Protein AF-A0A846NIS6-F1 (afdb_monomer)

Mean predicted aligned error: 3.04 Å

Nearest PDB structures (foldseek):
  4qys-assembly1_B  TM=9.961E-01  e=1.103E-08  Saccharolobus solfataricus P2
  6hte-assembly1_D  TM=9.953E-01  e=1.533E-08  Saccharolobus solfataricus
  6hte-assembly1_B  TM=9.897E-01  e=1.435E-08  Saccharolobus solfataricus
  6hul-ass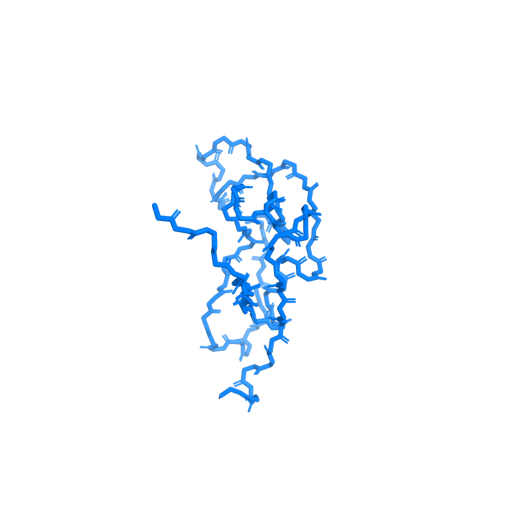embly1_B  TM=9.751E-01  e=1.749E-08  Saccharolobus solfataricus
  4qys-assembly1_A  TM=9.757E-01  e=4.117E-08  Saccharolobus solfataricus P2

Structure (mmCIF, N/CA/C/O backbone):
data_AF-A0A846NIS6-F1
#
_entry.id   AF-A0A846NIS6-F1
#
loop_
_atom_sit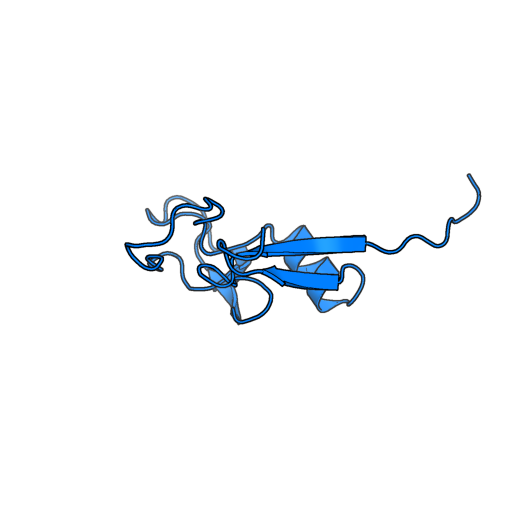e.group_PDB
_atom_site.id
_atom_site.type_symbol
_atom_site.label_atom_id
_atom_site.label_alt_id
_atom_site.label_comp_id
_atom_site.label_asym_id
_atom_site.label_entity_id
_atom_site.label_seq_id
_atom_site.pdbx_PDB_ins_code
_atom_site.Cartn_x
_atom_site.Cartn_y
_atom_site.Cartn_z
_atom_site.occupancy
_atom_site.B_iso_or_equiv
_atom_site.auth_seq_id
_atom_site.auth_comp_id
_atom_site.auth_asym_id
_atom_site.auth_atom_id
_atom_site.pdbx_PDB_model_num
ATOM 1 N N . LYS A 1 1 ? -19.820 20.271 18.301 1.00 68.44 1 LYS A N 1
ATOM 2 C CA . LYS A 1 1 ? -20.200 19.931 16.904 1.00 68.44 1 LYS A CA 1
ATOM 3 C C . LYS A 1 1 ? -20.940 18.600 16.946 1.00 68.44 1 LYS A C 1
ATOM 5 O O . LYS A 1 1 ? -20.418 17.697 17.583 1.00 68.44 1 LYS A O 1
ATOM 10 N N . ALA A 1 2 ? -22.135 18.499 16.358 1.00 75.06 2 ALA A N 1
ATOM 11 C CA . ALA A 1 2 ? -22.864 17.229 16.301 1.00 75.06 2 ALA A CA 1
ATOM 12 C C . ALA A 1 2 ? -22.089 16.195 15.452 1.00 75.06 2 ALA A C 1
ATOM 14 O O . ALA A 1 2 ? -21.413 16.611 14.501 1.00 75.06 2 ALA A O 1
ATOM 15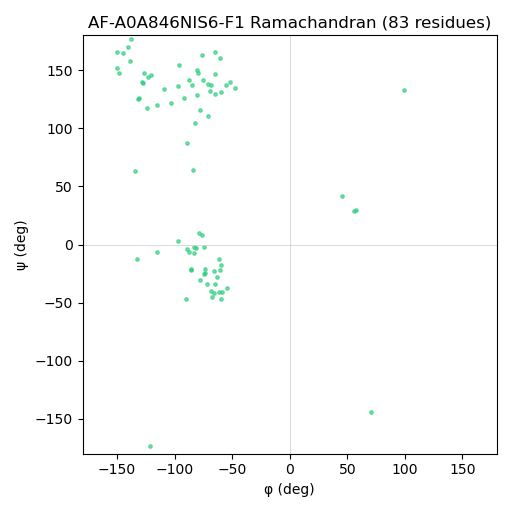 N N . PRO A 1 3 ? -22.159 14.890 15.777 1.00 82.12 3 PRO A N 1
ATOM 16 C CA . PRO A 1 3 ? -21.648 13.833 14.911 1.00 82.12 3 PRO A CA 1
ATOM 17 C C . PRO A 1 3 ? -22.280 13.948 13.521 1.00 82.12 3 PRO A C 1
ATOM 19 O O . PRO A 1 3 ? -23.478 14.205 13.406 1.00 82.12 3 PRO A O 1
ATOM 22 N N . LYS A 1 4 ? -21.476 13.785 12.470 1.00 89.50 4 LYS A N 1
ATOM 23 C CA . LYS A 1 4 ? -21.967 13.674 11.095 1.00 89.50 4 LYS A CA 1
ATOM 24 C C . LYS A 1 4 ? -21.771 12.240 10.643 1.00 89.50 4 LYS A C 1
ATOM 26 O O . LYS A 1 4 ? -20.686 11.694 10.838 1.00 89.50 4 LYS A O 1
ATOM 31 N N . ASP A 1 5 ? -22.799 11.672 10.032 1.00 91.75 5 ASP A N 1
ATOM 32 C CA . ASP A 1 5 ? -22.646 10.439 9.275 1.00 91.75 5 ASP A CA 1
ATOM 33 C C . ASP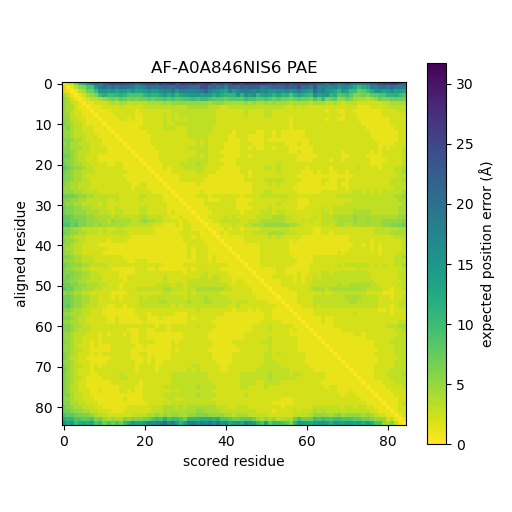 A 1 5 ? -21.860 10.763 7.997 1.00 91.75 5 ASP A C 1
ATOM 35 O O . ASP A 1 5 ? -22.311 11.543 7.155 1.00 91.75 5 ASP A O 1
ATOM 39 N N . VAL A 1 6 ? -20.620 10.281 7.924 1.00 94.38 6 VAL A N 1
ATOM 40 C CA . VAL A 1 6 ? -19.680 10.582 6.839 1.00 94.38 6 VAL A CA 1
ATOM 41 C C . VAL A 1 6 ? -19.081 9.279 6.348 1.00 94.38 6 VAL A C 1
ATOM 43 O O . VAL A 1 6 ? -18.478 8.529 7.114 1.00 94.38 6 VAL A O 1
ATOM 46 N N . ARG A 1 7 ? -19.191 9.052 5.040 1.00 95.19 7 ARG A N 1
ATOM 47 C CA . ARG A 1 7 ? -18.538 7.942 4.354 1.00 95.19 7 ARG A CA 1
ATOM 48 C C . ARG A 1 7 ? -17.179 8.384 3.819 1.00 95.19 7 ARG A C 1
ATOM 50 O O . ARG A 1 7 ? -17.100 9.347 3.060 1.00 95.19 7 ARG A O 1
ATOM 57 N N . PHE A 1 8 ? -16.129 7.649 4.173 1.00 97.69 8 PHE A N 1
ATOM 58 C CA . PHE A 1 8 ? -14.780 7.858 3.649 1.00 97.69 8 PHE A CA 1
ATOM 59 C C . PHE A 1 8 ? -14.452 6.796 2.600 1.00 97.69 8 PHE A C 1
ATOM 61 O O . PHE A 1 8 ? -14.473 5.602 2.900 1.00 97.69 8 PHE A O 1
ATOM 68 N N . LEU A 1 9 ? -14.128 7.243 1.386 1.00 97.75 9 LEU A N 1
ATOM 69 C CA . LEU A 1 9 ? -13.707 6.397 0.273 1.00 97.75 9 LEU A CA 1
ATOM 70 C C . LEU A 1 9 ? -12.340 6.868 -0.235 1.00 97.75 9 LEU A C 1
ATOM 72 O O . LEU A 1 9 ? -12.209 7.995 -0.708 1.00 97.75 9 LEU A O 1
ATOM 76 N N . ALA A 1 10 ? -11.340 5.999 -0.136 1.00 97.75 10 ALA A N 1
ATOM 77 C CA . ALA A 1 10 ? -10.024 6.167 -0.731 1.00 97.75 10 ALA A CA 1
ATOM 78 C C . ALA A 1 10 ? -9.941 5.430 -2.076 1.00 97.75 10 ALA A C 1
ATOM 80 O O . ALA A 1 10 ? -10.644 4.441 -2.315 1.00 97.75 10 ALA A O 1
ATOM 81 N N . THR A 1 11 ? -9.056 5.900 -2.951 1.00 97.38 11 THR A N 1
ATOM 82 C CA . THR A 1 11 ? -8.798 5.285 -4.252 1.00 97.38 11 THR A CA 1
ATOM 83 C C . THR A 1 11 ? -7.316 4.994 -4.434 1.00 97.38 11 THR A C 1
ATOM 85 O O . THR A 1 11 ? -6.456 5.703 -3.914 1.00 97.38 11 THR A O 1
ATOM 88 N N . GLU A 1 12 ? -7.021 3.926 -5.165 1.00 97.81 12 GLU A N 1
ATOM 89 C CA . GLU A 1 12 ? -5.666 3.523 -5.540 1.00 97.81 12 GLU A CA 1
ATOM 90 C C . GLU A 1 12 ? -5.640 3.012 -6.988 1.00 97.81 12 GLU A C 1
ATOM 92 O O . GLU A 1 12 ? -6.685 2.813 -7.613 1.00 97.81 12 GLU A O 1
ATOM 97 N N . ALA A 1 13 ? -4.448 2.803 -7.545 1.00 97.88 13 ALA A N 1
ATOM 98 C CA . ALA A 1 13 ? -4.303 2.246 -8.886 1.00 97.88 13 ALA A CA 1
ATOM 99 C C . ALA A 1 13 ? -4.348 0.714 -8.837 1.00 97.88 13 ALA A C 1
ATOM 101 O O . ALA A 1 13 ? -3.659 0.099 -8.026 1.00 97.88 13 ALA A O 1
ATOM 102 N N . THR A 1 14 ? -5.051 0.066 -9.769 1.00 97.88 14 THR A N 1
ATOM 103 C CA . THR A 1 14 ? -4.996 -1.405 -9.911 1.00 97.88 14 THR A CA 1
ATOM 104 C C . THR A 1 14 ? -3.592 -1.923 -10.227 1.00 97.88 14 THR A C 1
ATOM 106 O O . THR A 1 14 ? -3.301 -3.085 -9.950 1.00 97.88 14 THR A O 1
ATOM 109 N N . ALA A 1 15 ? -2.720 -1.065 -10.768 1.00 97.88 15 ALA A N 1
ATOM 110 C CA . ALA A 1 15 ? -1.306 -1.339 -11.003 1.00 97.88 15 ALA A CA 1
ATOM 111 C C . ALA A 1 15 ? -0.451 -1.317 -9.721 1.00 97.88 15 ALA A C 1
ATOM 113 O O . ALA A 1 15 ? 0.589 -1.966 -9.690 1.00 97.88 15 ALA A O 1
ATOM 114 N N . CYS A 1 16 ? -0.879 -0.588 -8.681 1.00 98.19 16 CYS A N 1
ATOM 115 C CA . CYS A 1 16 ? -0.214 -0.492 -7.374 1.00 98.19 16 CYS A CA 1
ATOM 116 C C . CYS A 1 16 ? -1.244 -0.636 -6.225 1.00 98.19 16 CYS A C 1
ATOM 118 O O . CYS A 1 16 ? -1.460 0.314 -5.472 1.00 98.19 16 CYS A O 1
ATOM 120 N N . PRO A 1 17 ? -1.925 -1.793 -6.097 1.00 98.00 17 PRO A N 1
ATOM 121 C CA . PRO A 1 17 ? -3.075 -1.967 -5.206 1.00 98.00 17 PRO A CA 1
ATOM 122 C C . PRO A 1 17 ? -2.661 -2.286 -3.757 1.00 98.00 17 PRO A C 1
ATOM 124 O O . PRO A 1 17 ? -2.895 -3.392 -3.253 1.00 98.00 17 PRO A O 1
ATOM 127 N N . SER A 1 18 ? -1.983 -1.346 -3.095 1.00 98.12 18 SER A N 1
ATOM 128 C CA . SER A 1 18 ? -1.343 -1.580 -1.799 1.00 98.12 18 SER A CA 1
ATOM 129 C C . SER A 1 18 ? -2.324 -1.896 -0.676 1.00 98.12 18 SER A C 1
ATOM 131 O O . SER A 1 18 ? -2.000 -2.742 0.150 1.00 98.12 18 SER A O 1
ATOM 133 N N . ILE A 1 19 ? -3.535 -1.333 -0.661 1.00 97.88 19 ILE A N 1
ATOM 134 C CA . ILE A 1 19 ? -4.555 -1.676 0.342 1.00 97.88 19 ILE A CA 1
ATOM 135 C C . ILE A 1 19 ? -5.433 -2.841 -0.115 1.00 97.88 19 ILE A C 1
ATOM 137 O O . ILE A 1 19 ? -5.682 -3.757 0.664 1.00 97.88 19 ILE A O 1
ATOM 141 N N . THR A 1 20 ? -5.939 -2.821 -1.353 1.00 97.81 20 THR A N 1
ATOM 142 C CA . THR A 1 20 ? -6.935 -3.818 -1.791 1.00 97.81 20 THR A CA 1
ATOM 143 C C . THR A 1 20 ? -6.341 -5.203 -2.035 1.00 97.81 20 THR A C 1
ATOM 145 O O . THR A 1 20 ? -7.083 -6.186 -2.010 1.00 97.81 20 THR A O 1
ATOM 148 N N . LYS A 1 21 ? -5.022 -5.303 -2.263 1.00 97.50 21 LYS A N 1
ATOM 149 C CA . LYS A 1 21 ? -4.319 -6.583 -2.464 1.00 97.50 21 LYS A CA 1
ATOM 150 C C . LYS A 1 21 ? -3.027 -6.740 -1.657 1.00 97.50 21 LYS A C 1
ATOM 152 O O . LYS A 1 21 ? -2.501 -7.850 -1.612 1.00 97.50 21 LYS A O 1
ATOM 157 N N . GLY A 1 22 ? -2.496 -5.676 -1.056 1.00 97.69 22 GLY A N 1
ATOM 158 C CA . GLY A 1 22 ? -1.275 -5.757 -0.255 1.00 97.69 22 GLY A CA 1
ATOM 159 C C . GLY A 1 22 ? -1.493 -6.368 1.130 1.00 97.69 22 GLY A C 1
ATOM 160 O O . GLY A 1 22 ? -2.609 -6.464 1.643 1.00 97.69 22 GLY A O 1
ATOM 161 N N . ALA A 1 23 ? -0.396 -6.793 1.753 1.00 98.19 23 ALA A N 1
ATOM 162 C CA . ALA A 1 23 ? -0.410 -7.406 3.076 1.00 98.19 23 ALA A CA 1
ATOM 163 C C . ALA A 1 23 ? -0.311 -6.342 4.179 1.00 98.19 23 ALA A C 1
ATOM 165 O O . ALA A 1 23 ? 0.454 -5.390 4.054 1.00 98.19 23 ALA A O 1
ATOM 166 N N . TYR A 1 24 ? -1.034 -6.520 5.290 1.00 98.44 24 TYR A N 1
ATOM 167 C CA . TYR A 1 24 ? -0.913 -5.658 6.473 1.00 98.44 24 TYR A CA 1
ATOM 168 C C . TYR A 1 24 ? 0.159 -6.187 7.438 1.00 98.44 24 TYR A C 1
ATOM 170 O O . TYR A 1 24 ? -0.138 -6.960 8.355 1.00 98.44 24 TYR A O 1
ATOM 178 N N . ILE A 1 25 ? 1.410 -5.778 7.225 1.00 98.56 25 ILE A N 1
ATOM 179 C CA . ILE A 1 25 ? 2.601 -6.272 7.936 1.00 98.56 25 ILE A CA 1
ATOM 180 C C . ILE A 1 25 ? 3.552 -5.120 8.297 1.00 98.56 25 ILE A C 1
ATOM 182 O O . ILE A 1 25 ? 3.283 -3.960 7.992 1.00 98.56 25 ILE A O 1
ATOM 186 N N . TYR A 1 26 ? 4.644 -5.422 9.002 1.00 98.62 26 TYR A N 1
ATOM 187 C CA . TYR A 1 26 ? 5.747 -4.473 9.163 1.00 98.62 26 TYR A CA 1
ATOM 188 C C . TYR A 1 26 ? 6.634 -4.498 7.918 1.00 98.62 26 TYR A C 1
ATOM 190 O O . TYR A 1 26 ? 7.060 -5.573 7.505 1.00 98.62 26 TYR A O 1
ATOM 198 N N . ASP A 1 27 ? 6.913 -3.327 7.352 1.00 98.62 27 ASP A N 1
ATOM 199 C CA . ASP A 1 27 ? 7.764 -3.163 6.170 1.00 98.62 27 ASP A CA 1
ATOM 200 C C . ASP A 1 27 ? 8.482 -1.804 6.202 1.00 98.62 27 ASP A C 1
ATOM 202 O O . ASP A 1 27 ? 8.123 -0.928 6.995 1.00 98.62 27 ASP A O 1
ATOM 206 N N . HIS A 1 28 ? 9.507 -1.623 5.371 1.00 98.31 28 HIS A N 1
ATOM 207 C CA . HIS A 1 28 ? 10.222 -0.352 5.270 1.00 98.31 28 HIS A CA 1
ATOM 208 C C . HIS A 1 28 ? 9.355 0.715 4.588 1.00 98.31 28 HIS A C 1
ATOM 210 O O . HIS A 1 28 ? 8.687 0.460 3.582 1.00 98.31 28 HIS A O 1
ATOM 216 N N . GLY A 1 29 ? 9.389 1.937 5.124 1.00 96.81 29 GLY A N 1
ATOM 217 C CA . GLY A 1 29 ? 8.717 3.108 4.552 1.00 96.81 29 GLY A CA 1
ATOM 218 C C . GLY A 1 29 ? 9.420 3.680 3.316 1.00 96.81 29 GLY A C 1
ATOM 219 O O . GLY A 1 29 ? 8.941 4.627 2.701 1.00 96.81 29 GLY A O 1
ATOM 220 N N . ASP A 1 30 ? 10.548 3.126 2.907 1.00 97.62 30 ASP A N 1
ATOM 221 C CA . ASP A 1 30 ? 11.266 3.535 1.712 1.00 97.62 30 ASP A CA 1
ATOM 222 C C . ASP A 1 30 ? 12.020 2.349 1.122 1.00 97.62 30 ASP A C 1
ATOM 224 O O . ASP A 1 30 ? 12.445 1.438 1.833 1.00 97.62 30 ASP A O 1
ATOM 228 N N 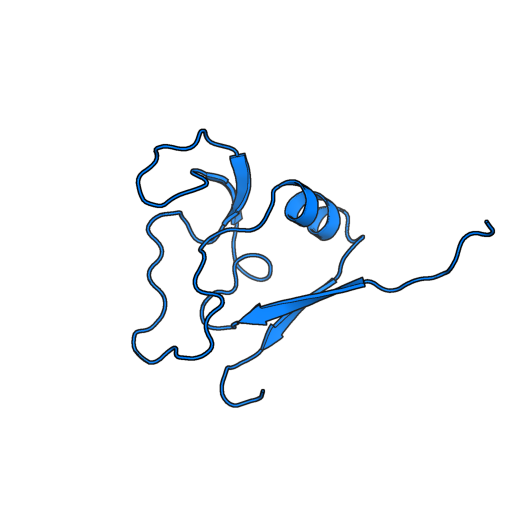. THR A 1 31 ? 12.227 2.383 -0.190 1.00 97.69 31 THR A N 1
ATOM 229 C CA . THR A 1 31 ? 12.962 1.337 -0.907 1.00 97.69 31 THR A CA 1
ATOM 230 C C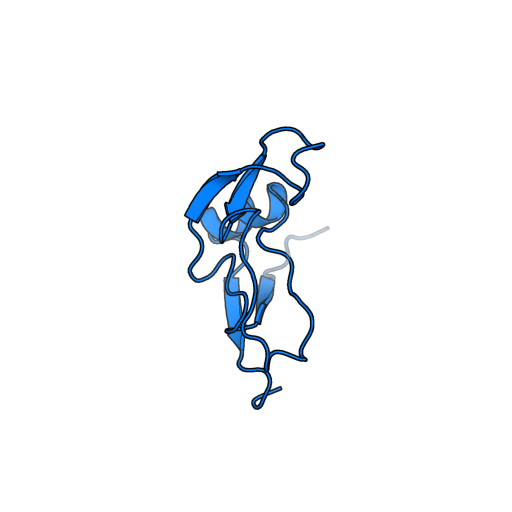 . THR A 1 31 ? 14.425 1.239 -0.466 1.00 97.69 31 THR A C 1
ATOM 232 O O . THR A 1 31 ? 14.998 0.155 -0.516 1.00 97.69 31 THR A O 1
ATOM 235 N N . ALA A 1 32 ? 15.031 2.336 0.004 1.00 98.06 32 ALA A N 1
ATOM 236 C CA . ALA A 1 32 ? 16.418 2.347 0.469 1.00 98.06 32 ALA A CA 1
ATOM 237 C C . ALA A 1 32 ? 16.586 1.841 1.915 1.00 98.06 32 ALA A C 1
ATOM 239 O O . ALA A 1 32 ? 17.718 1.722 2.382 1.00 98.06 32 ALA A O 1
ATOM 240 N N . ARG A 1 33 ? 15.486 1.504 2.607 1.00 97.38 33 ARG A N 1
ATOM 241 C CA . ARG A 1 33 ? 15.469 0.991 3.987 1.00 97.38 33 ARG A CA 1
ATOM 242 C C . ARG A 1 33 ? 16.140 1.929 4.997 1.00 97.38 33 ARG A C 1
ATOM 244 O O . ARG A 1 33 ? 16.684 1.480 6.004 1.00 97.38 33 ARG A O 1
ATOM 251 N N . ILE A 1 34 ? 16.101 3.233 4.733 1.00 97.88 34 ILE A N 1
ATOM 252 C CA . ILE A 1 34 ? 16.621 4.265 5.639 1.00 97.88 34 ILE A CA 1
ATOM 253 C C . ILE A 1 34 ? 15.619 4.509 6.777 1.00 97.88 34 ILE A C 1
ATOM 255 O O . ILE A 1 34 ? 15.997 4.833 7.903 1.00 97.88 34 ILE A O 1
ATOM 259 N N . THR A 1 35 ? 14.328 4.333 6.496 1.00 95.81 35 THR A N 1
ATOM 260 C CA . THR A 1 35 ? 13.250 4.417 7.480 1.00 95.81 35 THR A CA 1
ATOM 261 C C . THR A 1 35 ? 13.117 3.118 8.287 1.00 95.81 35 THR A C 1
ATOM 263 O O . THR A 1 35 ? 13.397 2.021 7.782 1.00 95.81 35 THR A O 1
ATOM 266 N N . PRO A 1 36 ? 12.661 3.211 9.553 1.00 96.62 36 PRO A N 1
ATOM 267 C CA . PRO A 1 36 ? 12.364 2.033 10.356 1.00 96.62 36 PRO A CA 1
ATOM 268 C C . PRO A 1 36 ? 11.195 1.235 9.768 1.00 96.62 36 PRO A C 1
ATOM 270 O O . PRO A 1 36 ? 10.414 1.732 8.954 1.00 96.62 36 PRO A O 1
ATOM 273 N N . LEU A 1 37 ? 11.035 0.002 10.248 1.00 98.19 37 LEU A N 1
ATOM 274 C CA . LEU A 1 37 ? 9.861 -0.803 9.932 1.00 98.19 37 LEU A CA 1
ATOM 275 C C . LEU A 1 37 ? 8.596 -0.164 10.513 1.00 98.19 37 LEU A C 1
ATOM 277 O O . LEU A 1 37 ? 8.516 0.122 11.710 1.00 98.19 37 LEU A O 1
ATOM 281 N N . VAL A 1 38 ? 7.576 -0.008 9.675 1.00 98.12 38 VAL A N 1
ATOM 282 C CA . VAL A 1 38 ? 6.265 0.526 10.052 1.00 98.12 38 VAL A CA 1
ATOM 283 C C . VAL A 1 38 ? 5.165 -0.471 9.709 1.00 98.12 38 VAL A C 1
ATOM 285 O O . VAL A 1 38 ? 5.242 -1.178 8.709 1.00 98.12 38 VAL A O 1
ATOM 288 N N . LYS A 1 39 ? 4.125 -0.547 10.548 1.00 98.56 39 LYS A N 1
ATOM 289 C CA . LYS A 1 39 ? 2.996 -1.459 10.326 1.00 98.56 39 LYS A CA 1
ATOM 290 C C . LYS A 1 39 ? 2.006 -0.843 9.343 1.00 98.56 39 LYS A C 1
ATOM 292 O O . LYS A 1 39 ? 1.244 0.049 9.720 1.00 98.56 39 LYS A O 1
ATOM 297 N N . MET A 1 40 ? 2.002 -1.317 8.104 1.00 98.75 40 MET A N 1
ATOM 298 C CA . MET A 1 40 ? 1.175 -0.769 7.031 1.00 98.75 40 MET A CA 1
ATOM 299 C C . MET A 1 40 ? 0.682 -1.840 6.062 1.00 98.75 40 MET A C 1
ATOM 301 O O . MET A 1 40 ? 1.189 -2.958 6.047 1.00 98.75 40 MET A O 1
ATOM 305 N N . HIS A 1 41 ? -0.318 -1.495 5.251 1.00 98.81 41 HIS A N 1
ATOM 306 C CA . HIS A 1 41 ? -0.579 -2.239 4.024 1.00 98.81 41 HIS A CA 1
ATOM 307 C C . HIS A 1 41 ? 0.558 -1.977 3.034 1.00 98.81 41 HIS A C 1
ATOM 309 O O . HIS A 1 41 ? 0.949 -0.822 2.847 1.00 98.81 41 HIS A O 1
ATOM 315 N N . THR A 1 42 ? 1.101 -3.037 2.440 1.00 98.75 42 THR A N 1
ATOM 316 C CA . THR A 1 42 ? 2.267 -2.966 1.555 1.00 98.75 42 THR A CA 1
ATOM 317 C C . THR A 1 42 ? 2.227 -4.030 0.454 1.00 98.75 42 THR A C 1
ATOM 319 O O . THR A 1 42 ? 1.747 -5.146 0.662 1.00 98.75 42 THR A O 1
ATOM 322 N N . LEU A 1 43 ? 2.771 -3.686 -0.714 1.00 98.62 43 LEU A N 1
ATOM 323 C CA . LEU A 1 43 ? 3.136 -4.611 -1.796 1.00 98.62 43 LEU A CA 1
ATOM 324 C C . LEU A 1 43 ? 4.580 -5.137 -1.657 1.00 98.62 43 LEU A C 1
ATOM 326 O O . LEU A 1 43 ? 5.004 -5.974 -2.450 1.00 98.62 43 LEU A O 1
ATOM 330 N N . GLY A 1 44 ? 5.315 -4.646 -0.654 1.00 98.31 44 GLY A N 1
ATOM 331 C CA . GLY A 1 44 ? 6.752 -4.828 -0.448 1.00 98.31 44 GLY A CA 1
ATOM 332 C C . GLY A 1 44 ? 7.548 -3.609 -0.926 1.00 98.31 44 GLY A C 1
ATOM 333 O O . GLY A 1 44 ? 7.333 -3.130 -2.034 1.00 98.31 44 GLY A O 1
ATOM 334 N N . HIS A 1 45 ? 8.492 -3.107 -0.12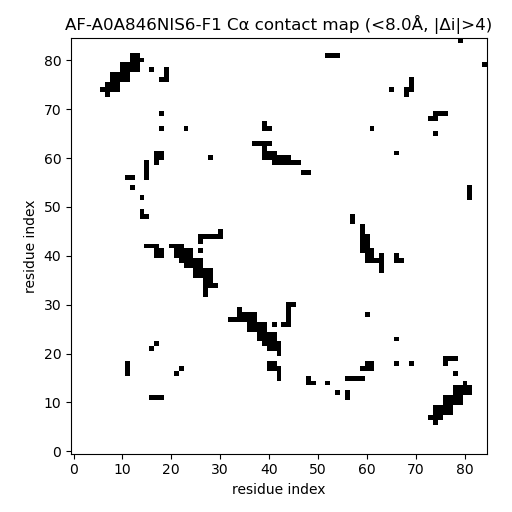6 1.00 98.12 45 HIS A N 1
ATOM 335 C CA . HIS A 1 45 ? 9.315 -1.923 -0.455 1.00 98.12 45 HIS A CA 1
ATOM 336 C C . HIS A 1 45 ? 10.197 -2.038 -1.712 1.00 98.12 45 HIS A C 1
ATOM 338 O O . HIS A 1 45 ? 10.708 -1.025 -2.195 1.00 98.12 45 HIS A O 1
ATOM 344 N N . GLU A 1 46 ? 10.350 -3.244 -2.260 1.00 98.00 46 GLU A N 1
ATOM 345 C CA . GLU A 1 46 ? 11.035 -3.525 -3.531 1.00 98.00 46 GLU A CA 1
ATOM 346 C C . GLU A 1 46 ? 10.063 -3.653 -4.718 1.00 98.00 46 GLU A C 1
ATOM 348 O O . GLU A 1 46 ? 10.481 -3.961 -5.832 1.00 98.00 46 GLU A O 1
ATOM 353 N N . PHE A 1 47 ? 8.762 -3.441 -4.498 1.00 98.38 47 PHE A N 1
ATOM 354 C CA . PHE A 1 47 ? 7.744 -3.539 -5.537 1.00 98.38 47 PHE A CA 1
ATOM 355 C C . PHE A 1 47 ? 8.008 -2.545 -6.674 1.00 98.38 47 PHE A C 1
ATOM 357 O O . PHE A 1 47 ? 8.181 -1.344 -6.456 1.00 98.38 47 PHE A O 1
ATOM 364 N N . ILE A 1 48 ? 7.964 -3.052 -7.906 1.00 97.94 48 ILE A N 1
ATOM 365 C CA . ILE A 1 48 ? 8.076 -2.258 -9.128 1.00 97.94 48 ILE A CA 1
ATOM 366 C C . ILE A 1 48 ? 6.744 -2.367 -9.884 1.00 97.94 48 ILE A C 1
ATOM 368 O O . ILE A 1 48 ? 6.352 -3.475 -10.259 1.00 97.94 48 ILE A O 1
ATOM 372 N N . PRO A 1 49 ? 6.042 -1.247 -10.135 1.00 97.38 49 PRO A N 1
ATOM 373 C CA . PRO A 1 49 ? 4.818 -1.252 -10.929 1.00 97.38 49 PRO A CA 1
ATOM 374 C C . PRO A 1 49 ? 5.042 -1.746 -12.370 1.00 97.38 49 PRO A C 1
ATOM 376 O O . PRO A 1 49 ? 6.159 -1.651 -12.886 1.00 97.38 49 PRO A O 1
ATOM 379 N N . PRO A 1 50 ? 3.982 -2.185 -13.076 1.00 97.06 50 PRO A N 1
ATOM 380 C CA . PRO A 1 50 ? 4.055 -2.488 -14.504 1.00 97.06 50 PRO A CA 1
ATOM 381 C C . PRO A 1 50 ? 4.662 -1.326 -15.317 1.00 97.06 50 PRO A C 1
ATOM 383 O O . PRO A 1 50 ? 4.304 -0.173 -15.077 1.00 97.06 50 PRO A O 1
ATOM 386 N N . PRO A 1 51 ? 5.513 -1.591 -16.326 1.00 97.44 51 PRO A N 1
ATOM 387 C CA . PRO A 1 51 ? 6.230 -0.543 -17.066 1.00 97.44 51 PRO A CA 1
ATOM 388 C C . PRO A 1 51 ? 5.313 0.374 -17.888 1.00 97.44 51 PRO A C 1
ATOM 390 O O . PRO A 1 51 ? 5.674 1.504 -18.192 1.00 97.44 51 PRO A O 1
ATOM 393 N N . ILE A 1 52 ? 4.117 -0.105 -18.234 1.00 97.00 52 ILE A N 1
ATOM 394 C CA . ILE A 1 52 ? 3.085 0.661 -18.949 1.00 97.00 52 ILE A CA 1
ATOM 395 C C . ILE A 1 52 ? 2.236 1.548 -18.023 1.00 97.00 52 ILE A C 1
ATOM 397 O O . ILE A 1 52 ? 1.310 2.215 -18.483 1.00 97.00 52 ILE A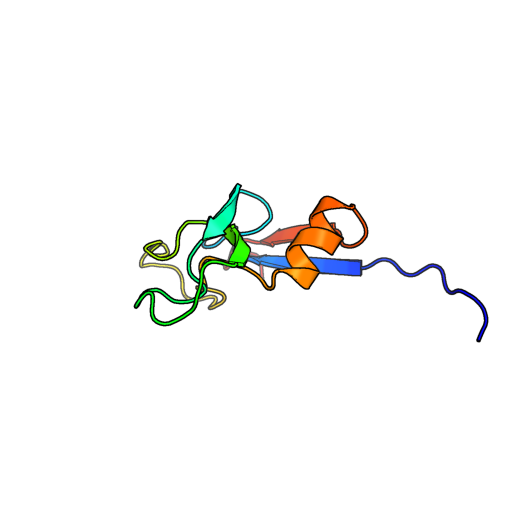 O 1
ATOM 401 N N . HIS A 1 53 ? 2.479 1.514 -16.712 1.00 97.31 53 HIS A N 1
ATOM 402 C CA . HIS A 1 53 ? 1.713 2.299 -15.752 1.00 97.31 53 HIS A CA 1
ATOM 403 C C . HIS A 1 53 ? 2.174 3.759 -15.748 1.00 97.31 53 HIS A C 1
ATOM 405 O O . HIS A 1 53 ? 3.304 4.064 -15.366 1.00 97.31 53 HIS A O 1
ATOM 411 N N . ALA A 1 54 ? 1.277 4.662 -16.138 1.00 96.75 54 ALA A N 1
ATOM 412 C CA . ALA A 1 54 ? 1.509 6.102 -16.233 1.00 96.75 54 ALA A CA 1
ATOM 413 C C . ALA A 1 54 ? 0.655 6.920 -15.242 1.00 96.75 54 ALA A C 1
ATOM 415 O O . ALA A 1 54 ? 0.875 8.118 -15.090 1.00 96.75 54 ALA A O 1
ATOM 416 N N . GLY A 1 55 ? -0.278 6.288 -14.517 1.00 95.44 55 GLY A N 1
ATOM 417 C CA . GLY A 1 55 ? -1.218 6.963 -13.607 1.00 95.44 55 GLY A CA 1
ATOM 418 C C . GLY A 1 55 ? -0.649 7.436 -12.258 1.00 95.44 55 GLY A C 1
ATOM 419 O O . GLY A 1 55 ? -1.407 7.835 -11.378 1.00 95.44 55 GLY A O 1
ATOM 420 N N . GLY A 1 56 ? 0.668 7.369 -12.037 1.00 96.25 56 GLY A N 1
ATOM 421 C CA . GLY A 1 56 ? 1.271 7.736 -10.750 1.00 96.25 56 GLY A CA 1
ATOM 422 C C . GLY A 1 56 ? 0.947 6.733 -9.635 1.00 96.25 56 GLY A C 1
ATOM 423 O O . GLY A 1 56 ? 0.939 5.534 -9.883 1.00 96.25 56 GLY A O 1
ATOM 424 N N . LEU A 1 57 ? 0.757 7.197 -8.391 1.00 97.38 57 LEU A N 1
ATOM 425 C CA . LEU A 1 57 ? 0.440 6.349 -7.219 1.00 97.38 57 LEU A CA 1
ATOM 426 C C . LEU A 1 57 ? 1.305 5.074 -7.107 1.00 97.38 57 LEU A C 1
ATOM 428 O O . LEU A 1 57 ? 0.811 3.993 -6.815 1.00 97.38 57 LEU A O 1
ATOM 432 N N . ARG A 1 58 ? 2.609 5.207 -7.377 1.00 98.12 58 ARG A N 1
ATOM 433 C CA . ARG A 1 58 ? 3.552 4.079 -7.508 1.00 98.12 58 ARG A CA 1
ATOM 434 C C . ARG A 1 58 ? 4.110 3.554 -6.188 1.00 98.12 58 ARG A C 1
ATOM 436 O O . ARG A 1 58 ? 4.865 2.590 -6.187 1.00 98.12 58 ARG A O 1
ATOM 443 N N . TYR A 1 59 ? 3.825 4.247 -5.093 1.00 98.25 59 TYR A N 1
ATOM 444 C CA . TYR A 1 59 ? 4.394 3.926 -3.795 1.00 98.25 59 TYR A CA 1
ATOM 445 C C . TYR A 1 59 ? 3.832 2.593 -3.284 1.00 98.25 59 TYR A C 1
ATOM 447 O O . TYR A 1 59 ? 2.642 2.313 -3.421 1.00 98.25 59 TYR A O 1
ATOM 455 N N . HIS A 1 60 ? 4.704 1.753 -2.731 1.00 98.38 60 HIS A N 1
ATOM 456 C CA . HIS A 1 60 ? 4.402 0.356 -2.411 1.00 98.38 60 HIS A CA 1
ATOM 457 C C . HIS A 1 60 ? 3.498 0.184 -1.192 1.00 98.38 60 HIS A C 1
ATOM 459 O O . HIS A 1 60 ? 2.847 -0.850 -1.058 1.00 98.38 60 HIS A O 1
ATOM 465 N N . GLY A 1 61 ? 3.493 1.169 -0.294 1.00 97.75 61 GLY A N 1
ATOM 466 C CA . GLY A 1 61 ? 2.779 1.123 0.974 1.00 97.75 61 GLY A CA 1
ATOM 467 C C . GLY A 1 61 ? 1.761 2.244 1.133 1.00 97.75 61 GLY A C 1
ATOM 468 O O . GLY A 1 61 ? 1.519 3.041 0.229 1.00 97.75 61 GLY A O 1
ATOM 469 N N . ILE A 1 62 ? 1.172 2.333 2.319 1.00 98.25 62 ILE A N 1
ATOM 470 C CA . ILE A 1 62 ? 0.320 3.458 2.704 1.00 98.25 62 ILE A CA 1
ATOM 471 C C . ILE A 1 62 ? 0.603 3.856 4.150 1.00 98.25 62 ILE A C 1
ATOM 473 O O . ILE A 1 62 ? 1.088 3.055 4.943 1.00 98.25 62 ILE A O 1
ATOM 477 N N . ALA A 1 63 ? 0.278 5.092 4.526 1.00 98.25 63 ALA A N 1
ATOM 478 C CA . ALA A 1 63 ? 0.458 5.568 5.894 1.00 98.25 63 ALA A CA 1
ATOM 479 C C . ALA A 1 63 ? -0.085 4.555 6.938 1.00 98.25 63 ALA A C 1
ATOM 481 O O . ALA A 1 63 ? -1.212 4.063 6.784 1.00 98.25 63 ALA A O 1
ATOM 482 N N . PRO A 1 64 ? 0.656 4.263 8.027 1.00 98.31 64 PRO A N 1
ATOM 483 C CA . PRO A 1 64 ? 0.214 3.330 9.069 1.00 98.31 64 PRO A CA 1
ATOM 484 C C . PRO A 1 64 ? -1.154 3.677 9.668 1.00 98.31 64 PRO A C 1
ATOM 486 O O . PRO A 1 64 ? -1.974 2.795 9.923 1.00 98.31 64 PRO A O 1
ATOM 489 N N . THR A 1 65 ? -1.434 4.973 9.834 1.00 98.56 65 THR A N 1
ATOM 490 C CA . THR A 1 65 ? -2.716 5.489 10.334 1.00 98.56 65 THR A CA 1
ATOM 491 C C . THR A 1 65 ? -3.869 5.205 9.371 1.00 98.56 65 THR A C 1
ATOM 493 O O . THR A 1 65 ? -4.936 4.778 9.803 1.00 98.56 65 THR A O 1
ATOM 496 N N . LEU A 1 66 ? -3.664 5.365 8.061 1.00 98.19 66 LEU A N 1
ATOM 497 C CA . LEU A 1 66 ? -4.684 5.021 7.069 1.00 98.19 66 LEU A CA 1
ATOM 498 C C . LEU A 1 66 ? -4.853 3.502 6.944 1.00 98.19 66 LEU A C 1
ATOM 500 O O . LEU A 1 66 ? -5.971 3.019 6.788 1.00 98.19 66 LEU A O 1
ATOM 504 N N . SER A 1 67 ? -3.764 2.745 7.100 1.00 98.38 67 SER A N 1
ATOM 505 C CA . SER A 1 67 ? -3.810 1.284 7.114 1.00 98.38 67 SER A CA 1
ATOM 506 C C . SER A 1 67 ? -4.696 0.749 8.235 1.00 98.38 67 SER A C 1
ATOM 508 O O . SER A 1 67 ? -5.534 -0.114 7.984 1.00 98.38 67 SER A O 1
ATOM 510 N N . ILE A 1 68 ? -4.546 1.267 9.461 1.00 98.44 68 ILE A N 1
ATOM 511 C CA . ILE A 1 68 ? -5.400 0.840 10.574 1.00 98.44 68 ILE A CA 1
ATOM 512 C C . ILE A 1 68 ? -6.846 1.304 10.376 1.00 98.44 68 ILE A C 1
ATOM 514 O O . ILE A 1 68 ? -7.756 0.519 10.597 1.00 98.44 68 ILE A O 1
ATOM 518 N N . LEU A 1 69 ? -7.086 2.521 9.876 1.00 98.38 69 LEU A N 1
ATOM 519 C CA . LEU A 1 69 ? -8.449 2.990 9.599 1.00 98.38 69 LEU A CA 1
ATOM 520 C C . LEU A 1 69 ? -9.162 2.133 8.545 1.00 98.38 69 LEU A C 1
ATOM 522 O O . LEU A 1 69 ? -10.340 1.820 8.712 1.00 98.38 69 LEU A O 1
ATOM 526 N N . ASN A 1 70 ? -8.465 1.728 7.483 1.00 98.31 70 ASN A N 1
ATOM 527 C CA . ASN A 1 70 ? -9.026 0.824 6.486 1.00 98.31 70 ASN A CA 1
ATOM 528 C C . ASN A 1 70 ? -9.271 -0.580 7.063 1.00 98.31 70 ASN A C 1
ATOM 530 O O . ASN A 1 70 ? -10.365 -1.121 6.905 1.00 98.31 70 ASN A O 1
ATOM 534 N N . LYS A 1 71 ? -8.307 -1.130 7.814 1.00 97.69 71 LYS A N 1
ATOM 535 C CA . LYS A 1 71 ? -8.443 -2.435 8.481 1.00 97.69 71 LYS A CA 1
ATOM 536 C C . LYS A 1 71 ? -9.628 -2.478 9.453 1.00 97.69 71 LYS A C 1
ATOM 538 O O . LYS A 1 71 ? -10.369 -3.456 9.477 1.00 97.69 71 LYS A O 1
ATOM 543 N N . GLU A 1 72 ? -9.837 -1.398 10.202 1.00 98.00 72 GLU A N 1
ATOM 544 C CA . GLU A 1 72 ? -10.973 -1.205 11.116 1.00 98.00 72 GLU A CA 1
ATOM 545 C C . GLU A 1 72 ? -12.269 -0.794 10.389 1.00 98.00 72 GLU A C 1
ATOM 547 O O . GLU A 1 72 ? -13.252 -0.404 11.025 1.00 98.00 72 GLU A O 1
ATOM 552 N N . LYS A 1 73 ? -12.285 -0.857 9.048 1.00 96.69 73 LYS A N 1
ATOM 553 C CA . LYS A 1 73 ? -13.433 -0.547 8.181 1.00 96.69 73 LYS A CA 1
ATOM 554 C C . LYS A 1 73 ? -14.003 0.861 8.398 1.00 96.69 73 LYS A C 1
ATOM 556 O O . LYS A 1 73 ? -15.192 1.094 8.201 1.00 96.69 73 LYS A O 1
ATOM 561 N N . LYS A 1 74 ? -13.158 1.812 8.812 1.00 97.31 74 LYS A N 1
ATOM 562 C CA . LYS A 1 74 ? -13.495 3.242 8.937 1.00 97.31 74 LYS A CA 1
ATOM 563 C C . LYS A 1 74 ? -13.318 4.000 7.621 1.00 97.31 74 LYS A C 1
ATOM 565 O O . LYS A 1 74 ? -13.916 5.057 7.451 1.00 97.31 74 LYS A O 1
ATOM 570 N N . VAL A 1 75 ? -12.503 3.464 6.713 1.00 97.94 75 VAL A N 1
ATOM 571 C CA . VAL A 1 75 ? -12.280 3.987 5.360 1.00 97.94 75 VAL A CA 1
ATOM 572 C C . VAL A 1 75 ? -12.398 2.836 4.368 1.00 97.94 75 VAL A C 1
ATOM 574 O O . VAL A 1 75 ? -11.694 1.837 4.501 1.00 97.94 75 VAL A O 1
ATOM 577 N N . GLU A 1 76 ? -13.266 2.970 3.371 1.00 98.06 76 GLU A N 1
ATOM 578 C CA . GLU A 1 76 ? -13.339 2.044 2.238 1.00 98.06 76 GLU A CA 1
ATOM 579 C C . GLU A 1 76 ? -12.238 2.368 1.223 1.00 98.06 76 GLU A C 1
ATOM 581 O O . GLU A 1 76 ? -11.923 3.540 1.026 1.00 98.06 76 GLU A O 1
ATOM 586 N N . THR A 1 77 ? -11.701 1.364 0.527 1.00 98.25 77 THR A N 1
ATOM 587 C CA . THR A 1 77 ? -10.742 1.585 -0.568 1.00 98.25 77 THR A CA 1
ATOM 588 C C . THR A 1 77 ? -11.187 0.859 -1.827 1.00 98.25 77 THR A C 1
ATOM 590 O O . THR A 1 77 ? -11.653 -0.280 -1.759 1.00 98.25 77 THR A O 1
ATOM 593 N N . ARG A 1 78 ? -11.035 1.512 -2.983 1.00 98.00 78 ARG A N 1
ATOM 594 C CA . ARG A 1 78 ? -11.255 0.916 -4.307 1.00 98.00 78 ARG A CA 1
ATOM 595 C C . ARG A 1 78 ? -10.055 1.153 -5.214 1.00 98.00 78 ARG A C 1
ATOM 597 O O . ARG A 1 78 ? -9.502 2.248 -5.235 1.00 98.00 78 ARG A O 1
ATOM 604 N N . ALA A 1 79 ? -9.694 0.136 -5.984 1.00 97.88 79 ALA A N 1
ATOM 605 C CA . ALA A 1 79 ? -8.666 0.242 -7.007 1.00 97.88 79 ALA A CA 1
ATOM 606 C C . ALA A 1 79 ? -9.310 0.492 -8.377 1.00 97.88 79 ALA A C 1
ATOM 608 O O . ALA A 1 79 ? -10.281 -0.183 -8.718 1.00 97.88 79 ALA A O 1
ATOM 609 N N . TYR A 1 80 ? -8.751 1.417 -9.155 1.00 98.06 80 TYR A N 1
ATOM 610 C CA . TYR A 1 80 ? -9.207 1.748 -10.510 1.00 98.06 80 TYR A CA 1
ATOM 611 C C . TYR A 1 80 ? -8.108 1.518 -11.545 1.00 98.06 80 TYR A C 1
ATOM 613 O O . TYR A 1 80 ? -6.919 1.693 -11.251 1.00 98.06 80 TYR A O 1
ATOM 621 N N . ASN A 1 81 ? -8.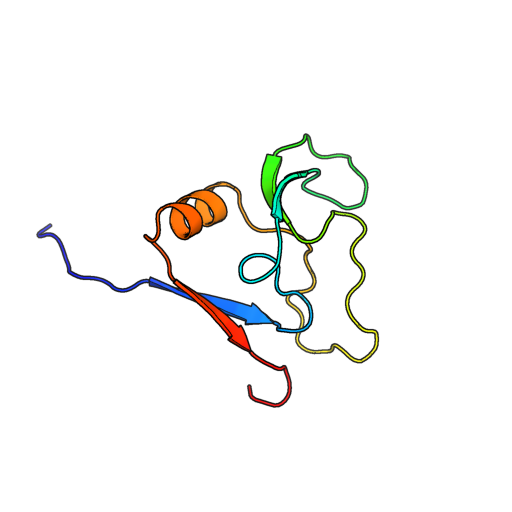489 1.092 -12.751 1.00 97.19 81 ASN A N 1
ATOM 622 C CA . ASN A 1 81 ? -7.551 1.010 -13.863 1.00 97.19 81 ASN A CA 1
ATOM 623 C C . ASN A 1 81 ? -7.259 2.411 -14.412 1.00 97.19 81 ASN A C 1
ATOM 625 O O . ASN A 1 81 ? -8.160 3.230 -14.527 1.00 97.19 81 ASN A O 1
ATOM 629 N N . GLN A 1 82 ? -6.009 2.676 -14.799 1.00 96.06 82 GLN A N 1
ATOM 630 C CA . GLN A 1 82 ? -5.608 3.967 -15.372 1.00 96.06 82 GLN A CA 1
ATOM 631 C C . GLN A 1 82 ? -6.348 4.347 -16.669 1.00 96.06 82 GLN A C 1
ATOM 633 O O . GLN A 1 82 ? -6.309 5.504 -17.053 1.00 96.06 82 GLN A O 1
ATOM 638 N N . VAL A 1 83 ? -6.981 3.391 -17.358 1.00 96.06 83 VAL A N 1
ATOM 639 C CA . VAL A 1 83 ? -7.796 3.641 -18.562 1.00 96.06 83 VAL A CA 1
ATOM 640 C C . VAL A 1 83 ? -9.245 4.012 -18.212 1.00 96.06 83 VAL A C 1
ATOM 642 O O . VAL A 1 83 ? -9.947 4.597 -19.028 1.00 96.06 83 VAL A O 1
ATOM 645 N N . GLU A 1 84 ? -9.711 3.660 -17.013 1.00 90.81 84 GLU A N 1
ATOM 646 C CA . GLU A 1 84 ? -11.084 3.920 -16.548 1.00 90.81 84 GLU A CA 1
ATOM 647 C C . GLU A 1 84 ? -11.243 5.298 -15.885 1.00 90.81 84 GLU A C 1
ATOM 649 O O . GLU A 1 84 ? -12.360 5.669 -15.520 1.00 90.81 84 GLU A O 1
ATOM 654 N N . VAL A 1 85 ? -10.134 6.016 -15.682 1.00 78.12 85 VAL A N 1
ATOM 655 C CA . VAL A 1 85 ? -10.053 7.297 -14.963 1.00 78.12 85 VAL A CA 1
ATOM 656 C C . VAL A 1 85 ? -9.768 8.434 -15.931 1.00 78.12 85 VAL A C 1
ATOM 658 O O . VAL A 1 85 ? -8.928 8.237 -16.835 1.00 78.12 85 VAL A O 1
#

Radius of gyration: 14.04 Å; Cα contacts (8 Å, |Δi|>4): 145; chains: 1; bounding box: 40×27×36 Å

pLDDT: mean 96.45, std 4.93, range [68.44, 98.81]

Foldseek 3Di:
DDDDDDAAEAEAAPQQPQQVPFDQAFAAQALVSPGGTAGWRFPHNVDDGDPPDDPDRGGGTDDNVVRVCVVVVVHHYDHDHPVRD

Sequence (85 aa):
KAPKDVRFLATEATACPSITKGAYIYDHGDTARITPLVKMHTLGHEFIPPPIHAGGLRYHGIAPTLSILNKEKKVETRAYNQVEV

Solvent-accessible surface area (backbone atoms only — not comparable to full-atom values): 5160 Å² total; per-residue (Å²): 131,81,90,72,96,75,88,46,78,48,78,42,34,59,71,36,35,17,72,87,72,26,50,82,43,74,42,42,79,35,72,84,55,82,44,67,73,41,60,18,20,25,60,42,49,83,54,75,62,59,89,87,66,78,78,65,68,66,58,31,52,50,59,44,70,57,33,50,36,37,75,70,67,66,30,48,75,47,64,43,54,73,84,81,105

Secondary structure (DSSP, 8-state):
--------EEEEETTS-TTTTSEEEEEESSTT--SPEEEEEES-TT----TT--S----SB--HHHHHHHHTTSSEEEEE-TT--